Protein AF-A0A537XX40-F1 (afdb_monomer)

Secondary structure (DSSP, 8-state):
-----SSS--PPPP---SS-EEEE---EE--BTTB--EEPPTT-TT-EEEEPPPPPPPPPPPPPPPPP---S-S-----------S----HHHHHHHHHHHHHHHHHHHHHHHTS--

Solvent-accessible surface area (backbone atoms only — not comparable to full-atom values): 8342 Å² total; per-residue (Å²): 138,78,90,82,90,69,92,78,90,84,80,77,83,89,81,82,81,93,64,63,45,79,49,73,50,70,59,73,46,86,47,58,100,90,43,80,58,51,67,58,55,86,72,41,91,88,25,65,48,80,42,76,68,83,76,82,74,84,75,79,77,76,83,79,83,78,85,81,83,85,76,75,79,82,85,82,84,68,77,84,78,75,81,84,85,68,86,86,68,67,60,67,66,56,51,52,52,54,53,50,54,53,53,51,49,52,51,53,54,49,54,64,72,68,52,92,129

Radius of gyration: 59.21 Å; Cα contacts (8 Å, |Δi|>4): 55; chains: 1; bounding box: 93×24×159 Å

pLDDT: mean 80.91, std 13.65, range [52.69, 97.25]

Foldseek 3Di:
DFDDDDDDDDDDDDDDDPDWDKAFDKDWDCDDPVGHIDIDDTPDPPRIDGGDDDDDDDDPDDDDDDDDDPDDDDDPPPDDDDPPPDDPDPVVVVVVVVVVVVVVVVVVVVVVVPDDD

Mean predicted aligned error: 18.43 Å

Sequence (117 aa):
PVAVNGAGSYTSAPYTPTVAGTFRTIASYSGNASNVPVTTKCNDTGESVVVSAPSPSPSKAAPTPTPSTSVLGASINKKPTLPVTGPSLPIGPLGLLGIALVAAGAALLRKRRSGPA

Structure (mmCIF, N/CA/C/O backbone):
data_AF-A0A537XX40-F1
#
_entry.id   AF-A0A537XX40-F1
#
loop_
_atom_site.group_PDB
_atom_site.id
_atom_site.type_symbol
_atom_site.label_atom_id
_atom_site.label_alt_id
_atom_site.label_comp_id
_atom_site.label_asym_id
_atom_site.label_entity_id
_atom_site.label_seq_id
_atom_site.pdbx_PDB_ins_code
_atom_site.Cartn_x
_atom_site.Cartn_y
_atom_site.Cartn_z
_atom_site.occupancy
_atom_site.B_iso_or_equiv
_atom_site.auth_seq_id
_atom_site.auth_comp_id
_atom_site.auth_asym_id
_atom_site.auth_atom_id
_atom_site.pdbx_PDB_model_num
ATOM 1 N N . PRO A 1 1 ? -1.933 -2.334 -20.262 1.00 81.62 1 PRO A N 1
ATOM 2 C CA . PRO A 1 1 ? -0.659 -1.844 -20.844 1.00 81.62 1 PRO A CA 1
ATOM 3 C C . PRO A 1 1 ? -0.814 -0.357 -21.165 1.00 81.62 1 PRO A C 1
ATOM 5 O O . PRO A 1 1 ? -1.903 0.037 -21.572 1.00 81.62 1 PRO A O 1
ATOM 8 N N . VAL A 1 2 ? 0.220 0.452 -20.929 1.00 91.06 2 VAL A N 1
ATOM 9 C CA . VAL A 1 2 ? 0.208 1.898 -21.209 1.00 91.06 2 VAL A CA 1
ATOM 10 C C . VAL A 1 2 ? 1.036 2.142 -22.467 1.00 91.06 2 VAL A C 1
ATOM 12 O O . VAL A 1 2 ? 2.115 1.569 -22.602 1.00 91.06 2 VAL A O 1
ATOM 15 N N . ALA A 1 3 ? 0.521 2.942 -23.403 1.00 91.94 3 ALA A N 1
ATOM 16 C CA . ALA A 1 3 ? 1.249 3.275 -24.623 1.00 91.94 3 ALA A CA 1
ATOM 17 C C . ALA A 1 3 ? 2.445 4.184 -24.300 1.00 91.94 3 ALA A C 1
ATOM 19 O O . ALA A 1 3 ? 2.286 5.193 -23.617 1.00 91.94 3 ALA A O 1
ATOM 20 N N . VAL A 1 4 ? 3.623 3.823 -24.815 1.00 92.25 4 VAL A N 1
ATOM 21 C CA . VAL A 1 4 ? 4.880 4.562 -24.638 1.00 92.25 4 VAL A CA 1
ATOM 22 C C . VAL A 1 4 ? 5.198 5.293 -25.941 1.00 92.25 4 VAL A C 1
ATOM 24 O O . VAL A 1 4 ? 5.472 4.652 -26.952 1.00 92.25 4 VAL A O 1
ATOM 27 N N . ASN A 1 5 ? 5.136 6.625 -25.938 1.00 89.62 5 ASN A N 1
ATOM 28 C CA . ASN A 1 5 ? 5.323 7.478 -27.123 1.00 89.62 5 ASN A CA 1
ATOM 29 C C . ASN A 1 5 ? 6.557 8.394 -27.032 1.00 89.62 5 ASN A C 1
ATOM 31 O O . ASN A 1 5 ? 6.739 9.278 -27.866 1.00 89.62 5 ASN A O 1
ATOM 35 N N . GLY A 1 6 ? 7.419 8.168 -26.043 1.00 90.00 6 GLY A N 1
ATOM 36 C CA . GLY A 1 6 ? 8.651 8.922 -25.851 1.00 90.00 6 GLY A CA 1
ATOM 37 C C . GLY A 1 6 ? 9.262 8.702 -24.472 1.00 90.00 6 GLY A C 1
ATOM 38 O O . GLY A 1 6 ? 8.811 7.857 -23.695 1.00 90.00 6 GLY A O 1
ATOM 39 N N . ALA A 1 7 ? 10.299 9.473 -24.157 1.00 90.31 7 ALA A N 1
ATOM 40 C CA . ALA A 1 7 ? 10.830 9.525 -22.802 1.00 90.31 7 ALA A CA 1
ATOM 41 C C . ALA A 1 7 ? 9.817 10.216 -21.877 1.00 90.31 7 ALA A C 1
ATOM 43 O O . ALA A 1 7 ? 9.303 11.285 -22.205 1.00 90.31 7 ALA A O 1
ATOM 44 N N . GLY A 1 8 ? 9.534 9.614 -20.725 1.00 92.81 8 GLY A N 1
ATOM 45 C CA . GLY A 1 8 ? 8.595 10.179 -19.767 1.00 92.81 8 GLY A CA 1
ATOM 46 C C . GLY A 1 8 ? 8.194 9.199 -18.674 1.00 92.81 8 GLY A C 1
ATOM 47 O O . GLY A 1 8 ? 8.588 8.032 -18.682 1.00 92.81 8 GLY A O 1
ATOM 48 N N . SER A 1 9 ? 7.397 9.700 -17.735 1.00 93.69 9 SER A N 1
ATOM 49 C CA . SER A 1 9 ? 6.782 8.899 -16.679 1.00 93.69 9 SER A CA 1
ATOM 50 C C . SER A 1 9 ? 5.463 8.310 -17.167 1.00 93.69 9 SER A C 1
ATOM 52 O O . SER A 1 9 ? 4.632 9.023 -17.726 1.00 93.69 9 SER A O 1
ATOM 54 N N . TYR A 1 10 ? 5.250 7.024 -16.902 1.00 93.81 10 TYR A N 1
ATOM 55 C CA . TYR A 1 10 ? 4.036 6.304 -17.282 1.00 93.81 10 TYR A CA 1
ATOM 56 C C . TYR A 1 10 ? 3.369 5.725 -16.038 1.00 93.81 10 TYR A C 1
ATOM 58 O O . TYR A 1 10 ? 3.962 4.919 -15.323 1.00 93.81 10 TYR A O 1
ATOM 66 N N . THR A 1 11 ? 2.131 6.137 -15.773 1.00 94.00 11 THR A N 1
ATOM 67 C CA . THR A 1 11 ? 1.366 5.702 -14.597 1.00 94.00 11 THR A CA 1
ATOM 68 C C . THR A 1 11 ? 0.453 4.535 -14.960 1.00 94.00 11 THR A C 1
ATOM 70 O O . THR A 1 11 ? -0.253 4.580 -15.967 1.00 94.00 11 THR A O 1
ATOM 73 N N . SER A 1 12 ? 0.455 3.480 -14.143 1.00 92.69 12 SER A N 1
ATOM 74 C CA . SER A 1 12 ? -0.483 2.364 -14.293 1.00 92.69 12 SER A CA 1
ATOM 75 C C . SER A 1 12 ? -1.912 2.772 -13.922 1.00 92.69 12 SER A C 1
ATOM 77 O O . SER A 1 12 ? -2.146 3.802 -13.293 1.00 92.69 12 SER A O 1
ATOM 79 N N . ALA A 1 13 ? -2.884 1.918 -14.245 1.00 93.81 13 ALA A N 1
ATOM 80 C CA . ALA A 1 13 ? -4.209 2.028 -13.641 1.00 93.81 13 ALA A CA 1
ATOM 81 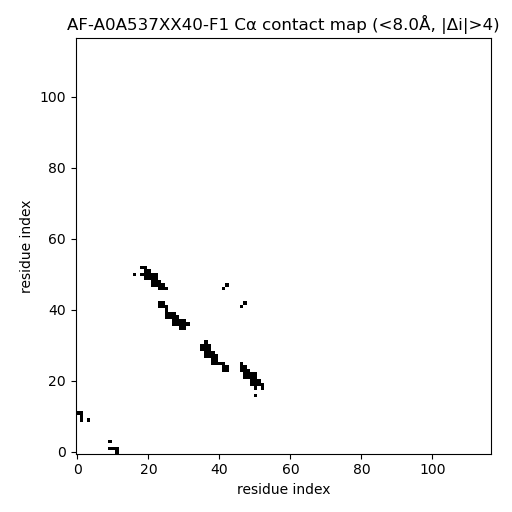C C . ALA A 1 13 ? -4.115 1.915 -12.100 1.00 93.81 13 ALA A C 1
ATOM 83 O O . ALA A 1 13 ? -3.209 1.236 -11.597 1.00 93.81 13 ALA A O 1
ATOM 84 N N . PRO A 1 14 ? -5.028 2.559 -11.349 1.00 94.31 14 PRO A N 1
ATOM 85 C CA . PRO A 1 14 ? -5.071 2.429 -9.899 1.00 94.31 14 PRO A CA 1
ATOM 86 C C . PRO A 1 14 ? -5.421 0.994 -9.489 1.00 94.31 14 PRO A C 1
ATOM 88 O O . PRO A 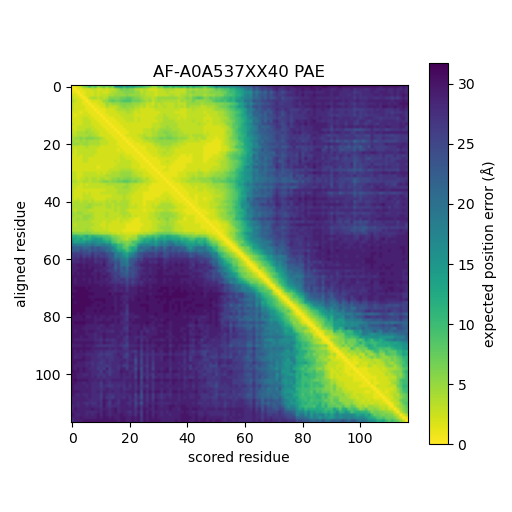1 14 ? -6.218 0.320 -10.143 1.00 94.31 14 PRO A O 1
ATOM 91 N N . TYR A 1 15 ? -4.848 0.546 -8.375 1.00 92.62 15 TYR A N 1
ATOM 92 C CA . TYR A 1 15 ? -5.154 -0.737 -7.750 1.00 92.62 15 TYR A CA 1
ATOM 93 C C . TYR A 1 15 ? -5.516 -0.509 -6.282 1.00 92.62 15 TYR A C 1
ATOM 95 O O . TYR A 1 15 ? -4.789 0.181 -5.567 1.00 92.62 15 TYR A O 1
ATOM 103 N N . THR A 1 16 ? -6.637 -1.081 -5.835 1.00 94.00 16 THR A N 1
ATOM 104 C CA . THR A 1 16 ? -7.121 -0.970 -4.451 1.00 94.00 16 THR A CA 1
ATOM 105 C C . THR A 1 16 ? -7.094 -2.346 -3.786 1.00 94.00 16 THR A C 1
ATOM 107 O O . THR A 1 16 ? -7.987 -3.160 -4.022 1.00 94.00 16 THR A O 1
ATOM 110 N N . PRO A 1 17 ? -6.076 -2.625 -2.959 1.00 93.06 17 PRO A N 1
ATOM 111 C CA . PRO A 1 17 ? -6.000 -3.839 -2.159 1.00 93.06 17 PRO A CA 1
ATOM 112 C C . PRO A 1 17 ? -7.215 -4.026 -1.248 1.00 93.06 17 PRO A C 1
ATOM 114 O O . PRO A 1 17 ? -7.619 -3.099 -0.550 1.00 93.06 17 PRO A O 1
ATOM 117 N N . THR A 1 18 ? -7.760 -5.241 -1.205 1.00 93.44 18 THR A N 1
ATOM 118 C CA . THR A 1 18 ? -8.851 -5.614 -0.284 1.00 93.44 18 THR A CA 1
ATOM 119 C C . THR A 1 18 ? -8.351 -6.246 1.014 1.00 93.44 18 THR A C 1
ATOM 121 O O . THR A 1 18 ? -9.118 -6.399 1.961 1.00 93.44 18 THR A O 1
ATOM 124 N N . VAL A 1 19 ? -7.070 -6.613 1.071 1.00 91.88 19 VAL A N 1
ATOM 125 C CA . VAL A 1 19 ? -6.436 -7.278 2.212 1.00 91.88 19 VAL A CA 1
ATOM 126 C C . VAL A 1 19 ? -5.126 -6.566 2.539 1.00 91.88 19 VAL A C 1
ATOM 128 O O . VAL A 1 19 ? -4.423 -6.098 1.641 1.00 91.88 19 VAL A O 1
ATOM 131 N N . ALA A 1 20 ? -4.804 -6.491 3.830 1.00 95.31 20 ALA A N 1
ATOM 132 C CA . ALA A 1 20 ? -3.519 -5.997 4.304 1.00 95.31 20 ALA A CA 1
ATOM 133 C C . ALA A 1 20 ? -2.374 -6.921 3.857 1.00 95.31 20 ALA A C 1
ATOM 135 O O . ALA A 1 20 ? -2.509 -8.144 3.848 1.00 95.31 20 ALA A O 1
ATOM 136 N N . GLY A 1 21 ? -1.234 -6.340 3.507 1.00 95.50 21 GLY A N 1
ATOM 137 C CA . GLY A 1 21 ? -0.076 -7.087 3.034 1.00 95.50 21 GLY A CA 1
ATOM 138 C C . GLY A 1 21 ? 0.958 -6.210 2.341 1.00 95.50 21 GLY A C 1
ATOM 139 O O . GLY A 1 21 ? 0.786 -4.998 2.206 1.00 95.50 21 GLY A O 1
ATOM 140 N N . THR A 1 22 ? 2.039 -6.841 1.890 1.00 95.75 22 THR A N 1
ATOM 141 C CA . THR A 1 22 ? 3.070 -6.188 1.079 1.00 95.75 22 THR A CA 1
ATOM 142 C C . THR A 1 22 ? 2.779 -6.431 -0.393 1.00 95.75 22 THR A C 1
ATOM 144 O O . THR A 1 22 ? 2.836 -7.565 -0.868 1.00 95.75 22 THR 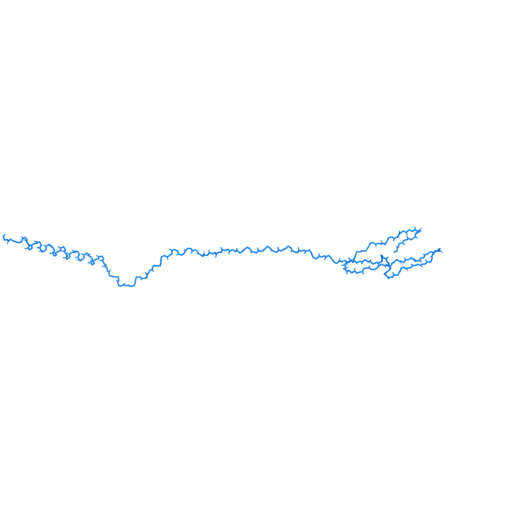A O 1
ATOM 147 N N . PHE A 1 23 ? 2.500 -5.357 -1.119 1.00 95.50 23 PHE A N 1
ATOM 148 C CA . PHE A 1 23 ? 2.261 -5.380 -2.553 1.00 95.50 23 PHE A CA 1
ATOM 149 C C . PHE A 1 23 ? 3.540 -4.995 -3.278 1.00 95.50 23 PHE A C 1
ATOM 151 O O . PHE A 1 23 ? 4.167 -3.987 -2.955 1.00 95.50 23 PHE A O 1
ATOM 158 N N . ARG A 1 24 ? 3.925 -5.822 -4.249 1.00 94.88 24 ARG A N 1
ATOM 159 C CA . ARG A 1 24 ? 5.103 -5.608 -5.085 1.00 94.88 24 ARG A CA 1
ATOM 160 C C . ARG A 1 24 ? 4.661 -5.288 -6.496 1.00 94.88 24 ARG A C 1
ATOM 162 O O . ARG A 1 24 ? 3.756 -5.937 -7.020 1.00 94.88 24 ARG A O 1
ATOM 169 N N . THR A 1 25 ? 5.305 -4.305 -7.095 1.00 95.06 25 THR A N 1
ATOM 170 C CA . THR A 1 25 ? 5.083 -3.929 -8.489 1.00 95.06 25 THR A CA 1
ATOM 171 C C . THR A 1 25 ? 6.304 -4.302 -9.311 1.00 95.06 25 THR A C 1
ATOM 173 O O . THR A 1 25 ? 7.386 -4.442 -8.767 1.00 95.06 25 THR A O 1
ATOM 176 N N . ILE A 1 26 ? 6.122 -4.504 -10.611 1.00 96.12 26 ILE A N 1
ATOM 177 C CA . ILE A 1 26 ? 7.219 -4.654 -11.567 1.00 96.12 26 ILE A CA 1
ATOM 178 C C . ILE A 1 26 ? 6.831 -3.826 -12.785 1.00 96.12 26 ILE A C 1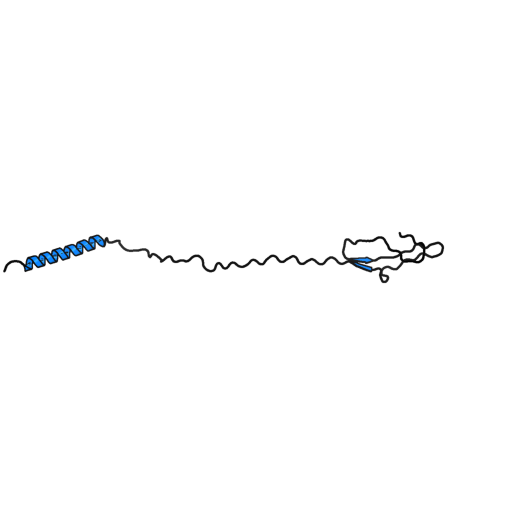
ATOM 180 O O . ILE A 1 26 ? 5.714 -3.958 -13.296 1.00 96.12 26 ILE A O 1
ATOM 184 N N . ALA A 1 27 ? 7.740 -2.981 -13.253 1.00 94.75 27 ALA A N 1
ATOM 185 C CA . ALA A 1 27 ? 7.601 -2.272 -14.511 1.00 94.75 27 ALA A CA 1
ATOM 186 C C . ALA A 1 27 ? 8.238 -3.091 -15.639 1.00 94.75 27 ALA A C 1
ATOM 188 O O . ALA A 1 27 ? 9.386 -3.523 -15.552 1.00 94.75 27 ALA A O 1
ATOM 189 N N . SER A 1 28 ? 7.496 -3.288 -16.729 1.00 95.38 28 SER A N 1
ATOM 190 C CA . SER A 1 28 ? 7.996 -3.954 -17.931 1.00 95.38 28 SER A CA 1
ATOM 191 C C . SER A 1 28 ? 7.738 -3.084 -19.153 1.00 95.38 28 SER A C 1
ATOM 193 O O . SER A 1 28 ? 6.613 -2.642 -19.395 1.00 95.38 28 SER A O 1
ATOM 195 N N . TYR A 1 29 ? 8.797 -2.839 -19.915 1.00 95.38 29 TYR A N 1
ATOM 196 C CA . TYR A 1 29 ? 8.771 -2.169 -21.201 1.00 95.38 29 TYR A CA 1
ATOM 197 C C . TYR A 1 29 ? 9.064 -3.194 -22.295 1.00 95.38 29 TYR A C 1
ATOM 199 O O . TYR A 1 29 ? 10.114 -3.835 -22.298 1.00 95.38 29 TYR A O 1
ATOM 207 N N . SER A 1 30 ? 8.140 -3.330 -23.245 1.00 94.88 30 SER A N 1
ATOM 208 C CA . SER A 1 30 ? 8.202 -4.334 -24.315 1.00 94.88 30 SER A CA 1
ATOM 209 C C . SER A 1 30 ? 9.225 -4.030 -25.411 1.00 94.88 30 SER A C 1
ATOM 211 O O . SER A 1 30 ? 9.404 -4.850 -26.307 1.00 94.88 30 SER A O 1
ATOM 213 N N . GLY A 1 31 ? 9.886 -2.871 -25.367 1.00 94.38 31 GLY A N 1
ATOM 214 C CA . GLY A 1 31 ? 10.754 -2.418 -26.447 1.00 94.38 31 GLY A CA 1
ATOM 215 C C . GLY A 1 31 ? 9.986 -1.749 -27.589 1.00 94.38 31 GLY A C 1
ATOM 216 O O . GLY A 1 31 ? 8.754 -1.760 -27.647 1.00 94.38 31 GLY A O 1
ATOM 217 N N . ASN A 1 32 ? 10.747 -1.153 -28.502 1.00 91.44 32 ASN A N 1
ATOM 218 C CA . ASN A 1 32 ? 10.288 -0.650 -29.795 1.00 91.44 32 ASN A CA 1
ATOM 219 C C . ASN A 1 32 ? 11.418 -0.802 -30.832 1.00 91.44 32 ASN A C 1
ATOM 221 O O . ASN A 1 32 ? 12.467 -1.360 -30.524 1.00 91.44 32 ASN A O 1
ATOM 225 N N . ALA A 1 33 ? 11.230 -0.301 -32.057 1.00 94.69 33 ALA A N 1
ATOM 226 C CA . ALA A 1 33 ? 12.221 -0.436 -33.132 1.00 94.69 33 ALA A CA 1
ATOM 227 C C . ALA A 1 33 ? 13.622 0.108 -32.777 1.00 94.69 33 ALA A C 1
ATOM 229 O O . ALA A 1 33 ? 14.614 -0.357 -33.329 1.00 94.69 33 ALA A O 1
ATOM 230 N N . SER A 1 34 ? 13.705 1.077 -31.861 1.00 93.62 34 SER A N 1
ATOM 231 C CA . SER A 1 34 ? 14.955 1.745 -31.485 1.00 93.62 34 SER A CA 1
ATOM 232 C C . SER A 1 34 ? 15.485 1.331 -30.108 1.00 93.62 34 SER A C 1
ATOM 234 O O . SER A 1 34 ? 16.611 1.683 -29.775 1.00 93.62 34 SER A O 1
ATOM 236 N N . ASN A 1 35 ? 14.696 0.630 -29.285 1.00 93.31 35 ASN A 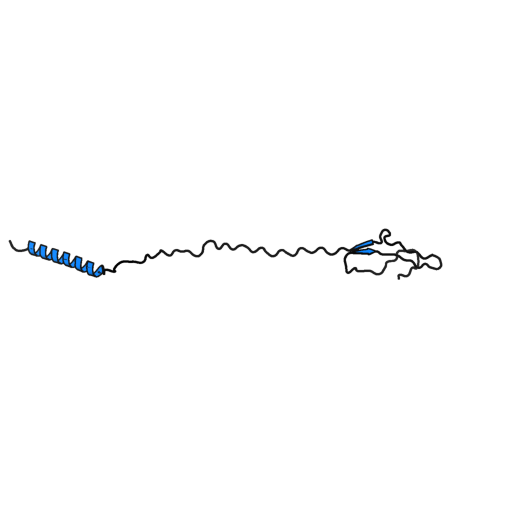N 1
ATOM 237 C CA . ASN A 1 35 ? 15.031 0.340 -27.889 1.00 93.31 35 ASN A CA 1
ATOM 238 C C . ASN A 1 35 ? 14.671 -1.100 -27.529 1.00 93.31 35 ASN A C 1
ATOM 240 O O . ASN A 1 35 ? 13.542 -1.541 -27.751 1.00 93.31 35 ASN A O 1
ATOM 244 N N . VAL A 1 36 ? 15.608 -1.803 -26.897 1.00 97.06 36 VAL A N 1
ATOM 245 C CA . VAL A 1 36 ? 15.391 -3.166 -26.398 1.00 97.06 36 VAL A CA 1
ATOM 246 C C . VAL A 1 36 ? 14.375 -3.195 -25.240 1.00 97.06 36 VAL A C 1
ATOM 248 O O . VAL A 1 36 ? 14.256 -2.207 -24.508 1.00 97.06 36 VAL A O 1
ATOM 251 N N . PRO A 1 37 ? 13.635 -4.304 -25.051 1.00 96.31 37 PRO A N 1
ATOM 252 C CA . PRO A 1 37 ? 12.780 -4.486 -23.882 1.00 96.31 37 PRO A CA 1
ATOM 253 C C . PRO A 1 37 ? 13.589 -4.499 -22.580 1.00 96.31 37 PRO A C 1
ATOM 255 O O . PRO A 1 37 ? 14.720 -4.981 -22.538 1.00 96.31 37 PRO A O 1
ATOM 258 N N . VAL A 1 38 ? 12.977 -4.022 -21.498 1.00 96.56 38 VAL A N 1
ATOM 259 C CA . VAL A 1 38 ? 13.549 -4.056 -20.145 1.00 96.56 38 VAL A CA 1
ATOM 260 C C . VAL A 1 38 ? 12.454 -4.340 -19.126 1.00 96.56 38 VAL A C 1
ATOM 262 O O . VAL A 1 38 ? 11.294 -3.991 -19.325 1.00 96.56 38 VAL A O 1
ATOM 265 N N . THR A 1 39 ? 12.796 -5.013 -18.035 1.00 97.25 39 THR A N 1
ATOM 266 C CA . THR A 1 39 ? 11.886 -5.264 -16.912 1.00 97.25 39 THR A CA 1
ATOM 267 C C . THR A 1 39 ? 12.655 -5.062 -15.614 1.00 97.25 39 THR A C 1
ATOM 269 O O . THR A 1 39 ? 13.811 -5.481 -15.523 1.00 97.25 39 THR A O 1
ATOM 272 N N . THR A 1 40 ? 12.044 -4.388 -14.643 1.00 96.69 40 THR A N 1
ATOM 273 C CA . THR A 1 40 ? 12.625 -4.204 -13.307 1.00 96.69 40 THR A CA 1
ATOM 274 C C . THR A 1 40 ? 12.646 -5.520 -12.534 1.00 96.69 40 THR A C 1
ATOM 276 O O . THR A 1 40 ? 11.960 -6.490 -12.878 1.00 96.69 40 THR A O 1
ATOM 279 N N . LYS A 1 41 ? 13.494 -5.607 -11.509 1.00 96.44 41 LYS A N 1
ATOM 280 C CA . LYS A 1 41 ? 13.562 -6.799 -10.663 1.00 96.44 41 LYS A CA 1
ATOM 281 C C . LYS A 1 41 ? 12.526 -6.695 -9.558 1.00 96.44 41 LYS A C 1
ATOM 283 O O . LYS A 1 41 ? 12.290 -5.641 -8.988 1.00 96.44 41 LYS A O 1
ATOM 288 N N . CYS A 1 42 ? 11.994 -7.846 -9.162 1.00 94.00 42 CYS A N 1
ATOM 289 C CA . CYS A 1 42 ? 11.171 -7.928 -7.964 1.00 94.00 42 CYS A CA 1
ATOM 290 C C . CYS A 1 42 ? 11.948 -7.391 -6.747 1.00 94.00 42 CYS A C 1
ATOM 292 O O . CYS A 1 42 ? 13.017 -7.915 -6.426 1.00 94.00 42 CYS A O 1
ATOM 294 N N . ASN A 1 43 ? 11.358 -6.423 -6.038 1.00 93.50 43 ASN A N 1
ATOM 295 C CA . ASN A 1 43 ? 11.955 -5.673 -4.921 1.00 93.50 43 ASN A CA 1
ATOM 296 C C . ASN A 1 43 ? 12.987 -4.608 -5.307 1.00 93.50 43 ASN A C 1
ATOM 298 O O . ASN A 1 43 ? 13.779 -4.219 -4.446 1.00 93.50 43 ASN A O 1
ATOM 302 N N . ASP A 1 44 ? 12.982 -4.107 -6.543 1.00 96.38 44 ASP A N 1
ATOM 303 C CA . ASP A 1 44 ? 13.710 -2.872 -6.818 1.00 96.38 44 ASP A CA 1
ATOM 304 C C . ASP A 1 44 ? 13.197 -1.735 -5.911 1.00 96.38 44 ASP A C 1
ATOM 306 O O . ASP A 1 44 ? 12.050 -1.716 -5.441 1.00 96.38 44 ASP A O 1
ATOM 310 N N . THR A 1 45 ? 14.084 -0.791 -5.599 1.00 95.19 45 THR A N 1
ATOM 311 C CA . THR A 1 45 ? 13.773 0.332 -4.708 1.00 95.19 45 THR A CA 1
ATOM 312 C C . THR A 1 45 ? 12.555 1.100 -5.220 1.00 95.19 45 THR A C 1
ATOM 314 O O . THR A 1 45 ? 12.542 1.571 -6.353 1.00 95.19 45 THR A O 1
ATOM 317 N N . GLY A 1 46 ? 11.543 1.266 -4.365 1.00 91.38 46 GLY A N 1
ATOM 318 C CA . GLY A 1 46 ? 10.292 1.946 -4.721 1.00 91.38 46 GLY A CA 1
ATOM 319 C C . GLY A 1 46 ? 9.214 1.035 -5.317 1.00 91.38 46 GLY A C 1
ATOM 320 O O . GLY A 1 46 ? 8.102 1.499 -5.539 1.00 91.38 46 GLY A O 1
ATOM 321 N N . GLU A 1 47 ? 9.487 -0.260 -5.503 1.00 96.19 47 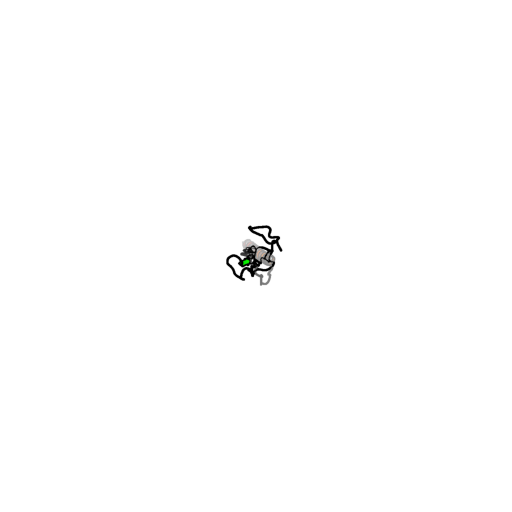GLU A N 1
ATOM 322 C CA . GLU A 1 47 ? 8.526 -1.232 -6.040 1.00 96.19 47 GLU A CA 1
ATOM 323 C C . GLU A 1 47 ? 7.847 -2.094 -4.961 1.00 96.19 47 GLU A C 1
ATOM 325 O O . GLU A 1 47 ? 7.425 -3.228 -5.202 1.00 96.19 47 GLU A O 1
ATOM 330 N N . SER A 1 48 ? 7.764 -1.595 -3.727 1.00 95.38 48 SER A N 1
ATOM 331 C CA . SER A 1 48 ? 7.097 -2.279 -2.617 1.00 95.38 48 SER A CA 1
ATOM 332 C C . SER A 1 48 ? 6.297 -1.301 -1.771 1.00 95.38 48 SER A C 1
ATOM 334 O O . SER A 1 48 ? 6.816 -0.277 -1.332 1.00 95.38 48 SER A O 1
ATOM 336 N N . VAL A 1 49 ? 5.038 -1.648 -1.513 1.00 94.69 49 VAL A N 1
ATOM 337 C CA . VAL A 1 49 ? 4.111 -0.860 -0.699 1.00 94.69 49 VAL A CA 1
ATOM 338 C C . VAL A 1 49 ? 3.503 -1.759 0.369 1.00 94.69 49 VAL A C 1
ATOM 340 O O . VAL A 1 49 ? 2.973 -2.828 0.067 1.00 94.69 49 VAL A O 1
ATOM 343 N N . VAL A 1 50 ? 3.572 -1.325 1.627 1.00 95.50 50 VAL A N 1
ATOM 344 C CA . VAL A 1 50 ? 2.921 -2.010 2.749 1.00 95.50 50 VAL A CA 1
ATOM 345 C C . VAL A 1 50 ? 1.538 -1.411 2.956 1.00 95.50 50 VAL A C 1
ATOM 347 O O . VAL A 1 50 ? 1.393 -0.202 3.125 1.00 95.50 50 VAL A O 1
ATOM 350 N N . VAL A 1 51 ? 0.523 -2.268 2.959 1.00 95.81 51 VAL A N 1
ATOM 351 C CA . VAL A 1 51 ? -0.869 -1.908 3.220 1.00 95.81 51 VAL A CA 1
ATOM 352 C C . VAL A 1 51 ? -1.261 -2.509 4.557 1.00 95.81 51 VAL A C 1
ATOM 354 O O . VAL A 1 51 ? -1.282 -3.729 4.712 1.00 95.81 51 VAL A O 1
ATOM 357 N N . SER A 1 52 ? -1.568 -1.650 5.523 1.00 93.44 52 SER A N 1
ATOM 358 C CA . SER A 1 52 ? -1.949 -2.063 6.874 1.00 93.44 52 SER A CA 1
ATOM 359 C C . SER A 1 52 ? -3.463 -2.130 7.030 1.00 93.44 52 SER A C 1
ATOM 361 O O . SER A 1 52 ? -4.199 -1.343 6.435 1.00 93.44 52 SER A O 1
ATOM 363 N N . ALA A 1 53 ? -3.928 -3.052 7.873 1.00 86.56 53 ALA A N 1
ATOM 364 C CA . ALA A 1 53 ? -5.321 -3.072 8.294 1.00 86.56 53 ALA A CA 1
ATOM 365 C C . ALA A 1 53 ? -5.636 -1.821 9.136 1.00 86.56 53 ALA A C 1
ATOM 367 O O . ALA A 1 53 ? -4.764 -1.351 9.878 1.00 86.56 53 ALA A O 1
ATOM 368 N N . PRO A 1 54 ? -6.866 -1.284 9.055 1.00 78.88 54 PRO A N 1
ATOM 369 C CA . PRO A 1 54 ? -7.280 -0.214 9.946 1.00 78.88 54 PRO A CA 1
ATOM 370 C C . PRO A 1 54 ? -7.200 -0.691 11.401 1.00 78.88 54 PRO A C 1
ATOM 372 O O . PRO A 1 54 ? -7.616 -1.804 11.728 1.00 78.88 54 PRO A O 1
ATOM 375 N N . SER A 1 55 ? -6.670 0.162 12.280 1.00 77.88 55 SER A N 1
ATOM 376 C CA . SER A 1 55 ? -6.716 -0.088 13.722 1.00 77.88 55 SER A CA 1
ATOM 377 C C . SER A 1 55 ? -8.179 -0.164 14.170 1.00 77.88 55 SER A C 1
ATOM 379 O O . SER A 1 55 ? -8.976 0.673 13.730 1.00 77.88 55 SER A O 1
ATOM 381 N N . PRO A 1 56 ? -8.560 -1.103 15.057 1.00 74.50 56 PRO A N 1
ATOM 382 C CA . PRO A 1 56 ? -9.885 -1.069 15.656 1.00 74.50 56 PRO A CA 1
ATOM 383 C C . PRO A 1 56 ? -10.073 0.277 16.365 1.00 74.50 56 PRO A C 1
ATOM 385 O O . PRO A 1 56 ? -9.226 0.705 17.152 1.00 74.50 56 PRO A O 1
ATOM 388 N N . SER A 1 57 ? -11.170 0.964 16.051 1.00 76.25 57 SER A N 1
ATOM 389 C CA . SER A 1 57 ? -11.581 2.155 16.794 1.00 76.25 57 SER A CA 1
ATOM 390 C C . SER A 1 57 ? -11.987 1.733 18.212 1.00 76.25 57 SER A C 1
ATOM 392 O O . SER A 1 57 ? -12.637 0.690 18.354 1.00 76.25 57 SER A O 1
ATOM 394 N N . PRO A 1 58 ? -11.630 2.484 19.272 1.00 71.44 58 PRO A N 1
ATOM 395 C CA . PRO A 1 58 ? -12.070 2.156 20.619 1.00 71.44 58 PRO A CA 1
AT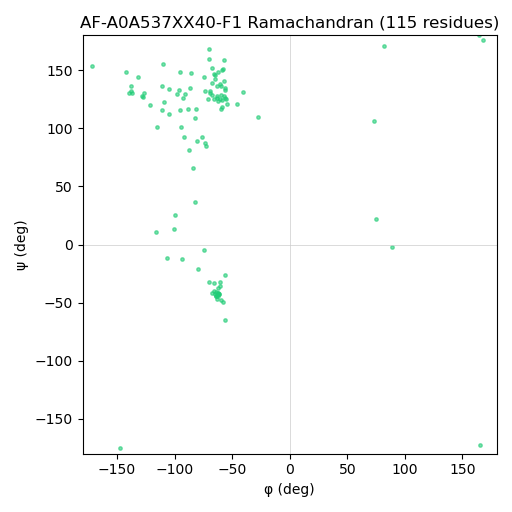OM 396 C C . PRO A 1 58 ? -13.602 2.173 20.680 1.00 71.44 58 PRO A C 1
ATOM 398 O O . PRO A 1 58 ? -14.243 3.206 20.486 1.00 71.44 58 PRO A O 1
ATOM 401 N N . SER A 1 59 ? -14.198 1.013 20.960 1.00 67.81 59 SER A N 1
ATOM 402 C CA . SER A 1 59 ? -15.620 0.928 21.283 1.00 67.81 59 SER A CA 1
ATOM 403 C C . SER A 1 59 ? -15.864 1.732 22.557 1.00 67.81 59 SER A C 1
ATOM 405 O O . SER A 1 59 ? -15.234 1.474 23.583 1.00 67.81 59 SER A O 1
ATOM 407 N N . LYS A 1 60 ? -16.766 2.716 22.492 1.00 69.31 60 LYS A N 1
ATOM 408 C CA . LYS A 1 60 ? -17.204 3.518 23.641 1.00 69.31 60 LYS A CA 1
ATOM 409 C C . LYS A 1 60 ? -17.503 2.586 24.822 1.00 69.31 60 LYS A C 1
ATOM 411 O O . LYS A 1 60 ? -18.343 1.696 24.698 1.00 69.31 60 LYS A O 1
ATOM 416 N N . ALA A 1 61 ? -16.808 2.781 25.944 1.00 66.44 61 ALA A N 1
ATOM 417 C CA . ALA A 1 61 ? -17.059 2.022 27.163 1.00 66.44 61 ALA A CA 1
ATOM 418 C C . ALA A 1 61 ? -18.535 2.172 27.565 1.00 66.44 61 ALA A C 1
ATOM 420 O O . ALA A 1 61 ? -19.081 3.281 27.554 1.00 66.44 61 ALA A O 1
ATOM 421 N N . ALA A 1 62 ? -19.187 1.052 27.883 1.00 67.44 62 ALA A N 1
ATOM 422 C CA . ALA A 1 62 ? -20.530 1.069 28.447 1.00 67.44 62 ALA A CA 1
ATOM 423 C C . ALA A 1 62 ? -20.522 1.901 29.746 1.00 67.44 62 ALA A C 1
ATOM 425 O O . ALA A 1 62 ? -19.546 1.825 30.497 1.00 67.44 62 ALA A O 1
ATOM 426 N N . PRO A 1 63 ? -21.560 2.715 30.021 1.00 68.56 63 PRO A N 1
ATOM 427 C CA . PRO A 1 63 ? -21.606 3.496 31.249 1.00 68.56 63 PRO A CA 1
ATOM 428 C C . PRO A 1 63 ? -21.561 2.561 32.463 1.00 68.56 63 PRO A C 1
ATOM 430 O O . PRO A 1 63 ? -22.339 1.613 32.559 1.00 68.56 63 PRO A O 1
ATOM 433 N N . THR A 1 64 ? -20.640 2.835 33.385 1.00 71.62 64 THR A N 1
ATOM 434 C CA . THR A 1 64 ? -20.539 2.145 34.673 1.00 71.62 64 THR A CA 1
ATOM 435 C C . THR A 1 64 ? -21.855 2.316 35.442 1.00 71.62 64 THR A C 1
ATOM 437 O O . THR A 1 64 ? -22.266 3.461 35.652 1.00 71.62 64 THR A O 1
ATOM 440 N N . PRO A 1 65 ? -22.536 1.236 35.876 1.00 68.31 65 PRO A N 1
ATOM 441 C CA . PRO A 1 65 ? -23.748 1.373 36.672 1.00 68.31 65 PRO A CA 1
ATOM 442 C C . PRO A 1 65 ? -23.415 2.064 37.998 1.00 68.31 65 PRO A C 1
ATOM 444 O O . PRO A 1 65 ? -22.495 1.667 38.714 1.00 68.31 65 PRO A O 1
ATOM 447 N N . THR A 1 66 ? -24.152 3.125 38.319 1.00 71.88 66 THR A N 1
ATOM 448 C CA . THR A 1 66 ? -24.018 3.839 39.590 1.00 71.88 66 THR A CA 1
ATOM 449 C C . THR A 1 66 ? -24.581 2.960 40.715 1.00 71.88 66 THR A C 1
ATOM 451 O O . THR A 1 66 ? -25.733 2.528 40.611 1.00 71.88 66 THR A O 1
ATOM 454 N N . PRO A 1 67 ? -23.826 2.663 41.791 1.00 67.12 67 PRO A N 1
ATOM 455 C CA . PRO A 1 67 ? -24.362 1.891 42.906 1.00 67.12 67 PRO A CA 1
ATOM 456 C C . PRO A 1 67 ? -25.464 2.695 43.615 1.00 67.12 67 PRO A C 1
ATOM 458 O O . PRO A 1 67 ? -25.243 3.826 44.040 1.00 67.12 67 PRO A O 1
ATOM 461 N N . SER A 1 68 ? -26.661 2.116 43.745 1.00 65.94 68 SER A N 1
ATOM 462 C CA . SER A 1 68 ? -27.737 2.699 44.554 1.00 65.94 68 SER A CA 1
ATOM 463 C C . SER A 1 68 ? -27.521 2.345 46.022 1.00 65.94 68 SER A C 1
ATOM 465 O O . SER A 1 68 ? -27.573 1.175 46.397 1.00 65.94 68 SER A O 1
ATOM 467 N N . THR A 1 69 ? -27.299 3.345 46.872 1.00 56.31 69 THR A N 1
ATOM 468 C CA . THR A 1 69 ? -27.245 3.162 48.326 1.00 56.31 69 THR A CA 1
ATOM 469 C C . THR A 1 69 ? -28.661 3.111 48.902 1.00 56.31 69 THR A C 1
ATOM 471 O O . THR A 1 69 ? -29.199 4.137 49.313 1.00 56.31 69 THR A O 1
ATOM 474 N N . SER A 1 70 ? -29.276 1.927 48.975 1.00 58.59 70 SER A N 1
ATOM 475 C CA . SER A 1 70 ? -30.372 1.715 49.933 1.00 58.59 70 SER A CA 1
ATOM 476 C C . SER A 1 70 ? -29.761 1.267 51.259 1.00 58.59 70 SER A C 1
ATOM 478 O O . SER A 1 70 ? -29.628 0.083 51.557 1.00 58.59 70 SER A O 1
ATOM 480 N N . VAL A 1 71 ? -29.285 2.251 52.017 1.00 61.56 71 VAL A N 1
ATOM 481 C CA . VAL A 1 71 ? -28.856 2.086 53.404 1.00 61.56 71 VAL A CA 1
ATOM 482 C C . VAL A 1 71 ? -30.108 2.300 54.256 1.00 61.56 71 VAL A C 1
ATOM 484 O O . VAL A 1 71 ? -30.670 3.387 54.242 1.00 61.56 71 VAL A O 1
ATOM 487 N N . LEU A 1 72 ? -30.529 1.251 54.969 1.00 57.81 72 LEU A N 1
ATOM 488 C CA . LEU A 1 72 ? -31.665 1.191 55.903 1.00 57.81 72 LEU A CA 1
ATOM 489 C C . LEU A 1 72 ? -33.066 1.194 55.256 1.00 57.81 72 LEU A C 1
ATOM 491 O O . LEU A 1 72 ? -33.600 2.213 54.825 1.00 57.81 72 LEU A O 1
ATOM 495 N N . GLY A 1 73 ? -33.703 0.018 55.279 1.00 53.31 73 GLY A N 1
ATOM 496 C CA . GLY A 1 73 ? -35.139 -0.131 55.058 1.00 53.31 73 GLY A CA 1
ATOM 497 C C . GLY A 1 73 ? -35.970 0.692 56.050 1.00 53.31 73 GLY A C 1
ATOM 498 O O . GLY A 1 73 ? -35.494 1.084 57.116 1.00 53.31 73 GLY A O 1
ATOM 499 N N . ALA A 1 74 ? -37.214 0.964 55.657 1.00 62.31 74 ALA A N 1
ATOM 500 C CA . ALA A 1 74 ? -38.165 1.825 56.351 1.00 62.31 74 ALA A CA 1
ATOM 501 C C . ALA A 1 74 ? -38.157 1.666 57.885 1.00 62.31 74 ALA A C 1
ATOM 503 O O . ALA A 1 74 ? -38.244 0.563 58.421 1.00 62.31 74 ALA A O 1
ATOM 504 N N . SER A 1 75 ? -38.091 2.815 58.561 1.00 53.84 75 SER A N 1
ATOM 505 C CA . SER A 1 75 ? -38.229 3.032 60.003 1.00 53.84 75 SER A CA 1
ATOM 506 C C . SER A 1 75 ? -39.094 1.987 60.727 1.00 53.84 75 SER A C 1
ATOM 508 O O . SER A 1 75 ? -40.320 1.974 60.606 1.00 53.84 75 SER A O 1
ATOM 510 N N . ILE A 1 76 ? -38.468 1.142 61.549 1.00 58.84 76 ILE A N 1
ATOM 511 C CA . ILE A 1 76 ? -39.162 0.268 62.504 1.00 58.84 76 ILE A CA 1
ATOM 512 C C . ILE A 1 76 ? -39.472 1.038 63.792 1.00 58.84 76 ILE A C 1
ATOM 514 O O . ILE A 1 76 ? -38.985 0.712 64.867 1.00 58.84 76 ILE A O 1
ATOM 518 N N . ASN A 1 77 ? -40.340 2.049 63.711 1.00 57.97 77 ASN A N 1
ATOM 519 C CA . ASN A 1 77 ? -40.898 2.712 64.896 1.00 57.97 77 ASN A CA 1
ATOM 520 C C . ASN A 1 77 ? -42.096 1.936 65.487 1.00 57.97 77 ASN A C 1
ATOM 522 O O . ASN A 1 77 ? -43.080 2.524 65.937 1.00 57.97 77 ASN A O 1
ATOM 526 N N . LYS A 1 78 ? -42.060 0.596 65.454 1.00 57.69 78 LYS A N 1
ATOM 527 C CA . LYS A 1 78 ? -43.113 -0.240 66.043 1.00 57.69 78 LYS A CA 1
ATOM 528 C C . LYS A 1 78 ? -42.686 -0.617 67.457 1.00 57.69 78 LYS A C 1
ATOM 530 O O . LYS A 1 78 ? -41.862 -1.505 67.643 1.00 57.69 78 LYS A O 1
ATOM 535 N N . LYS A 1 79 ? -43.239 0.070 68.462 1.00 59.50 79 LYS A N 1
ATOM 536 C CA . LYS A 1 79 ? -43.071 -0.313 69.871 1.00 59.50 79 LYS A CA 1
ATOM 537 C C . LYS A 1 79 ? -43.520 -1.777 70.017 1.00 59.50 79 LYS A C 1
ATOM 539 O O . LYS A 1 79 ? -44.676 -2.058 69.686 1.00 59.50 79 LYS A O 1
ATOM 544 N N . PRO A 1 80 ? -42.663 -2.710 70.471 1.00 61.59 80 PRO A N 1
ATOM 545 C CA . PRO A 1 80 ? -43.081 -4.088 70.685 1.00 61.59 80 PRO A CA 1
ATOM 546 C C . PRO A 1 80 ? -44.227 -4.095 71.696 1.00 61.59 80 PRO A C 1
ATOM 548 O O . PRO A 1 80 ? -44.082 -3.613 72.822 1.00 61.59 80 PRO A O 1
ATOM 551 N N . THR A 1 81 ? -45.398 -4.566 71.279 1.00 66.00 81 THR A N 1
ATOM 552 C CA . THR A 1 81 ? -46.513 -4.793 72.197 1.00 66.00 81 THR A CA 1
ATOM 553 C C . THR A 1 81 ? -46.261 -6.151 72.834 1.00 66.00 81 THR A C 1
ATOM 555 O O . THR A 1 81 ? -46.299 -7.171 72.151 1.00 66.00 81 THR A O 1
ATOM 558 N N . LEU A 1 82 ? -45.907 -6.160 74.119 1.00 66.69 82 LEU A N 1
ATOM 559 C CA . LEU A 1 82 ? -45.735 -7.402 74.869 1.00 66.69 82 LEU A CA 1
ATOM 560 C C . LEU A 1 82 ? -47.090 -8.128 74.939 1.00 66.69 82 LEU A C 1
AT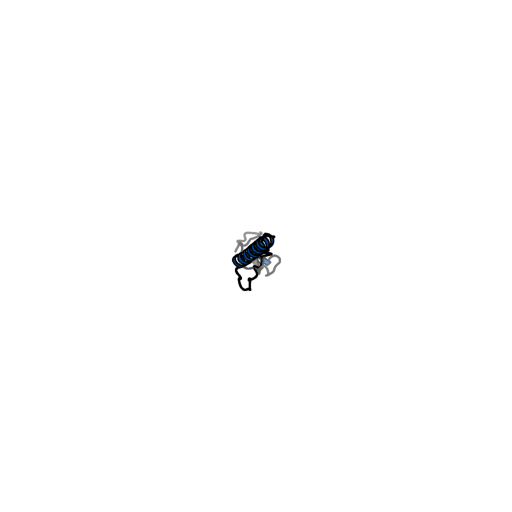OM 562 O O . LEU A 1 82 ? -48.104 -7.468 75.190 1.00 66.69 82 LEU A O 1
ATOM 566 N N . PRO A 1 83 ? -47.139 -9.456 74.735 1.00 65.50 83 PRO A N 1
ATOM 567 C CA . PRO A 1 83 ? -48.351 -10.218 74.991 1.00 65.50 83 PRO A CA 1
ATOM 568 C C . PRO A 1 83 ? -48.675 -10.134 76.487 1.00 65.50 83 PRO A C 1
ATOM 570 O O . PRO A 1 83 ? -47.830 -10.422 77.334 1.00 65.50 83 PRO A O 1
ATOM 573 N N . VAL A 1 84 ? -49.896 -9.722 76.824 1.00 69.50 84 VAL A N 1
ATOM 574 C CA . VAL A 1 84 ? -50.370 -9.746 78.212 1.00 69.50 84 VAL A CA 1
ATOM 575 C C . VAL A 1 84 ? -50.700 -11.198 78.557 1.00 69.50 84 VAL A C 1
ATOM 577 O O . VAL A 1 84 ? -51.793 -11.679 78.278 1.00 69.50 84 VAL A O 1
ATOM 580 N N . THR A 1 85 ? -49.739 -11.925 79.123 1.00 62.75 85 THR A N 1
ATOM 581 C CA . THR A 1 85 ? -49.957 -13.272 79.665 1.00 62.75 85 THR A CA 1
ATOM 582 C C . THR A 1 85 ? -50.305 -13.170 81.145 1.00 62.75 85 THR A C 1
ATOM 584 O O . THR A 1 85 ? -49.424 -13.117 82.000 1.00 62.75 85 THR A O 1
ATOM 587 N N . GLY A 1 86 ? -51.599 -13.113 81.449 1.00 67.75 86 GLY A N 1
ATOM 588 C CA . GLY A 1 86 ? -52.121 -13.159 82.813 1.00 67.75 86 GLY A CA 1
ATOM 589 C C . GLY A 1 86 ? -53.648 -13.269 82.821 1.00 67.75 86 GLY A C 1
ATOM 590 O O . GLY A 1 86 ? -54.285 -12.855 81.851 1.00 67.75 86 GLY A O 1
ATOM 591 N N . PRO A 1 87 ? -54.258 -13.838 83.877 1.00 66.62 87 PRO A N 1
ATOM 592 C CA . PRO A 1 87 ? -55.710 -13.910 83.987 1.00 66.62 87 PRO A CA 1
ATOM 593 C C . PRO A 1 87 ? -56.310 -12.497 84.002 1.00 66.62 87 PRO A C 1
ATOM 595 O O . PRO A 1 87 ? -55.940 -11.659 84.826 1.00 66.62 87 PRO A O 1
ATOM 598 N N . SER A 1 88 ? -57.246 -12.229 83.089 1.00 69.56 88 SER A N 1
ATOM 599 C CA . SER A 1 88 ? -57.976 -10.963 83.017 1.00 69.56 88 SER A CA 1
ATOM 600 C C . SER A 1 88 ? -58.987 -10.879 84.162 1.00 69.56 88 SER A C 1
ATOM 602 O O . SER A 1 88 ? -60.154 -11.243 84.009 1.00 69.56 88 SER A O 1
ATOM 604 N N . LEU A 1 89 ? -58.543 -10.429 85.334 1.00 68.12 89 LEU A N 1
ATOM 605 C CA . LEU A 1 89 ? -59.455 -10.117 86.429 1.00 68.12 89 LEU A CA 1
ATOM 606 C C . LEU A 1 89 ? -60.193 -8.812 86.096 1.00 68.12 89 LEU A C 1
ATOM 608 O O . LEU A 1 89 ? -59.547 -7.833 85.714 1.00 68.12 89 LEU A O 1
ATOM 612 N N . PRO A 1 90 ? -61.527 -8.748 86.229 1.00 69.56 90 PRO A N 1
ATOM 613 C CA . PRO A 1 90 ? -62.268 -7.524 85.973 1.00 69.56 90 PRO A CA 1
ATOM 614 C C . PRO A 1 90 ? -62.020 -6.535 87.128 1.00 69.56 90 PRO A C 1
ATOM 616 O O . PRO A 1 90 ? -62.752 -6.497 88.115 1.00 69.56 90 PRO A O 1
ATOM 619 N N . ILE A 1 91 ? -60.954 -5.734 87.017 1.00 69.62 91 ILE A N 1
ATOM 620 C CA . ILE A 1 91 ? -60.510 -4.784 88.057 1.00 69.62 91 ILE A CA 1
ATOM 621 C C . ILE A 1 91 ? -61.599 -3.738 88.357 1.00 69.62 91 ILE A C 1
ATOM 623 O O . ILE A 1 91 ? -61.760 -3.324 89.502 1.00 69.62 91 ILE A O 1
ATOM 627 N N . GLY A 1 92 ? -62.395 -3.357 87.352 1.00 71.00 92 GLY A N 1
ATOM 628 C CA . GLY A 1 92 ? -63.496 -2.398 87.495 1.00 71.00 92 GLY A CA 1
ATOM 629 C C . GLY A 1 92 ? -64.534 -2.792 88.559 1.00 71.00 92 GLY A C 1
ATOM 630 O O . GLY A 1 92 ? -64.660 -2.094 89.567 1.00 71.00 92 GLY A O 1
ATOM 631 N N . PRO A 1 93 ? -65.274 -3.904 88.386 1.00 72.00 93 PRO A N 1
ATOM 632 C CA . PRO A 1 93 ? -66.290 -4.317 89.354 1.00 72.00 93 PRO A CA 1
ATOM 633 C C . PRO A 1 93 ? -65.706 -4.708 90.720 1.00 72.00 93 PRO A C 1
ATOM 635 O O . PRO A 1 93 ? -66.333 -4.431 91.741 1.00 72.00 93 PRO A O 1
ATOM 638 N N . LEU A 1 94 ? -64.496 -5.284 90.768 1.00 72.69 94 LEU A N 1
ATOM 639 C CA . LEU A 1 94 ? -63.825 -5.602 92.036 1.00 72.69 94 LEU A CA 1
ATOM 640 C C . LEU A 1 94 ? -63.465 -4.336 92.831 1.00 72.69 94 LEU A C 1
ATOM 642 O O . LEU A 1 94 ? -63.652 -4.299 94.048 1.00 72.69 94 LEU A O 1
ATOM 646 N N . GLY A 1 95 ? -63.011 -3.279 92.151 1.00 74.12 95 GLY A N 1
ATOM 647 C CA . GLY A 1 95 ? -62.741 -1.982 92.771 1.00 74.12 95 GLY A CA 1
ATOM 648 C C . GLY A 1 95 ? -63.998 -1.332 93.357 1.00 74.12 95 GLY A C 1
ATOM 649 O O . GLY A 1 95 ? -63.972 -0.857 94.492 1.00 74.12 95 GLY A O 1
ATOM 650 N N . LEU A 1 96 ? -65.121 -1.373 92.629 1.00 76.88 96 LEU A N 1
ATOM 651 C CA . LEU A 1 96 ? -66.410 -0.860 93.113 1.00 76.88 96 LEU A CA 1
ATOM 652 C C . LEU A 1 96 ? -66.902 -1.602 94.362 1.00 76.88 96 LEU A C 1
ATOM 654 O O . LEU A 1 96 ? -67.346 -0.962 95.316 1.00 76.88 96 LEU A O 1
ATOM 658 N N . LEU A 1 97 ? -66.781 -2.932 94.385 1.00 81.00 97 LEU A N 1
ATOM 659 C CA . LEU A 1 97 ? -67.157 -3.743 95.544 1.00 81.00 97 LEU A CA 1
ATOM 660 C C . LEU A 1 97 ? -66.308 -3.397 96.779 1.00 81.00 97 LEU A C 1
ATOM 662 O O . LEU A 1 97 ? -66.846 -3.260 97.878 1.00 81.00 97 LEU A O 1
ATOM 666 N N . GLY A 1 98 ? -64.999 -3.194 96.593 1.00 79.88 98 GLY A N 1
ATOM 667 C CA . GLY A 1 98 ? -64.096 -2.759 97.661 1.00 79.88 98 GLY A CA 1
ATOM 668 C C . GLY A 1 98 ? -64.492 -1.404 98.256 1.00 79.88 98 GLY A C 1
ATOM 669 O O . GLY A 1 98 ? -64.612 -1.272 99.474 1.00 79.88 98 GLY A O 1
ATOM 670 N N . ILE A 1 99 ? -64.773 -0.409 97.406 1.00 83.19 99 ILE A N 1
ATOM 671 C CA . ILE A 1 99 ? -65.216 0.926 97.845 1.00 83.19 99 ILE A CA 1
ATOM 672 C C . ILE A 1 99 ? -66.555 0.840 98.596 1.00 83.19 99 ILE A C 1
ATOM 674 O O . ILE A 1 99 ? -66.715 1.470 99.645 1.00 83.19 99 ILE A O 1
ATOM 678 N N . ALA A 1 100 ? -67.501 0.031 98.108 1.00 83.50 100 ALA A N 1
ATOM 679 C CA . ALA A 1 100 ? -68.805 -0.152 98.743 1.00 83.50 100 ALA A CA 1
ATOM 680 C C . ALA A 1 100 ? -68.694 -0.758 100.154 1.00 83.50 100 ALA A C 1
ATOM 682 O O . ALA A 1 100 ? -69.342 -0.272 101.083 1.00 83.50 100 ALA A O 1
ATOM 683 N N . LEU A 1 101 ? -67.838 -1.770 100.343 1.00 87.31 101 LEU A N 1
ATOM 684 C CA . LEU A 1 101 ? -67.599 -2.382 101.655 1.00 87.31 101 LEU A CA 1
ATOM 685 C C . LEU A 1 101 ? -66.979 -1.395 102.652 1.00 87.31 101 LEU A C 1
ATOM 687 O O . LEU A 1 101 ? -67.402 -1.345 103.807 1.00 87.31 101 LEU A O 1
ATOM 691 N N . VAL A 1 102 ? -66.027 -0.566 102.211 1.00 88.50 102 VAL A N 1
ATOM 692 C CA . VAL A 1 102 ? -65.422 0.475 103.060 1.00 88.50 102 VAL A CA 1
ATOM 693 C C . VAL A 1 102 ? -66.459 1.524 103.467 1.00 88.50 102 VAL A C 1
ATOM 695 O O . VAL A 1 102 ? -66.534 1.892 104.641 1.00 88.50 102 VAL A O 1
ATOM 698 N N . ALA A 1 103 ? -67.296 1.982 102.530 1.00 85.50 103 ALA A N 1
ATOM 699 C CA . ALA A 1 103 ? -68.346 2.959 102.810 1.00 85.50 103 ALA A CA 1
ATOM 700 C C . ALA A 1 103 ? -69.405 2.408 103.781 1.00 85.50 103 ALA A C 1
ATOM 702 O O . ALA A 1 103 ? -69.765 3.084 104.748 1.00 85.50 103 ALA A O 1
ATOM 703 N N . ALA A 1 104 ? -69.855 1.166 103.571 1.00 87.25 104 ALA A N 1
ATOM 704 C CA . ALA A 1 104 ? -70.791 0.486 104.462 1.00 87.25 104 ALA A CA 1
ATOM 705 C C . ALA A 1 104 ? -70.195 0.287 105.865 1.00 87.25 104 ALA A C 1
ATOM 707 O O . ALA A 1 104 ? -70.846 0.602 106.863 1.00 87.25 104 ALA A O 1
ATOM 708 N N . GLY A 1 105 ? -68.933 -0.149 105.952 1.00 83.31 105 GLY A N 1
ATOM 709 C CA . GLY A 1 105 ? -68.204 -0.261 107.214 1.00 83.31 105 GLY A CA 1
ATOM 710 C C . GLY A 1 105 ? -68.122 1.078 107.948 1.00 83.31 105 GLY A C 1
ATOM 711 O O . GLY A 1 105 ? -68.500 1.170 109.116 1.00 83.31 105 GLY A O 1
ATOM 712 N N . ALA A 1 106 ? -67.720 2.148 107.256 1.00 84.81 106 ALA A N 1
ATOM 713 C CA . ALA A 1 106 ? -67.645 3.489 107.832 1.00 84.81 106 ALA A CA 1
ATOM 714 C C . ALA A 1 106 ? -69.016 4.013 108.298 1.00 84.81 106 ALA A C 1
ATOM 716 O O . ALA A 1 106 ? -69.094 4.668 109.338 1.00 84.81 106 ALA A O 1
ATOM 717 N N . ALA A 1 107 ? -70.098 3.726 107.567 1.00 80.50 107 ALA A N 1
ATOM 718 C CA . ALA A 1 107 ? -71.456 4.103 107.957 1.00 80.50 107 ALA A CA 1
ATOM 719 C C . ALA A 1 107 ? -71.927 3.350 109.214 1.00 80.50 107 ALA A C 1
ATOM 721 O O . ALA A 1 107 ? -72.491 3.964 110.121 1.00 80.50 107 ALA A O 1
ATOM 722 N N . LEU A 1 108 ? -71.637 2.049 109.314 1.00 80.25 108 LEU A N 1
ATOM 723 C CA . LEU A 1 108 ? -71.936 1.241 110.502 1.00 80.25 108 LEU A CA 1
ATOM 724 C C . LEU A 1 108 ? -71.139 1.712 111.729 1.00 80.25 108 LEU A C 1
ATOM 726 O O . LEU A 1 108 ? -71.711 1.861 112.808 1.00 80.25 108 LEU A O 1
ATOM 730 N N . LEU A 1 109 ? -69.848 2.021 111.562 1.00 78.69 109 LEU A N 1
ATOM 731 C CA . LEU A 1 109 ? -68.995 2.593 112.612 1.00 78.69 109 LEU A CA 1
ATOM 732 C C . LEU A 1 109 ? -69.506 3.959 113.091 1.00 78.69 109 LEU A C 1
ATOM 734 O O . LEU A 1 109 ? -69.560 4.198 114.298 1.00 78.69 109 LEU A O 1
ATOM 738 N N . ARG A 1 110 ? -69.933 4.838 112.173 1.00 76.94 110 ARG A N 1
ATOM 739 C CA . ARG A 1 110 ? -70.550 6.128 112.530 1.00 76.94 110 ARG A CA 1
ATOM 740 C C . ARG A 1 110 ? -71.859 5.934 113.290 1.00 76.94 110 ARG A C 1
ATOM 742 O O . ARG A 1 110 ? -72.009 6.526 114.351 1.00 76.94 110 ARG A O 1
ATOM 749 N N . LYS A 1 111 ? -72.749 5.055 112.812 1.00 76.38 111 LYS A N 1
ATOM 750 C CA . LYS A 1 111 ? -74.037 4.760 113.463 1.00 76.38 111 LYS A CA 1
ATOM 751 C C . LYS A 1 111 ? -73.865 4.194 114.876 1.00 76.38 111 LYS A C 1
ATOM 753 O O . LYS A 1 111 ? -74.648 4.521 115.760 1.00 76.38 111 LYS A O 1
ATOM 758 N N . ARG A 1 112 ? -72.823 3.385 115.105 1.00 76.62 112 ARG A N 1
ATOM 759 C CA . ARG A 1 112 ? -72.480 2.840 116.429 1.00 76.62 112 ARG A CA 1
ATOM 760 C C . ARG A 1 112 ? -71.942 3.911 117.387 1.00 76.62 112 ARG A C 1
ATOM 7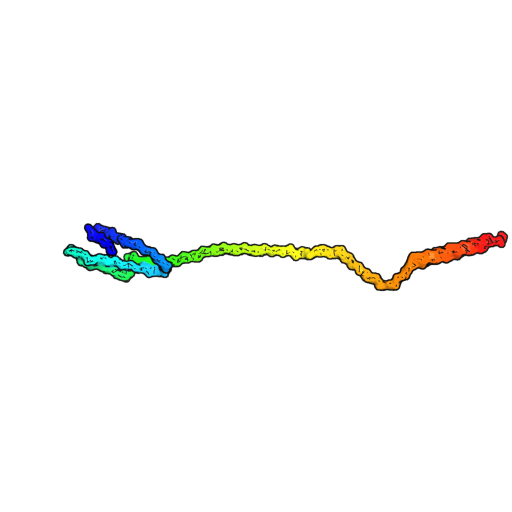62 O O . ARG A 1 112 ? -72.177 3.817 118.583 1.00 76.62 112 ARG A O 1
ATOM 769 N N . ARG A 1 113 ? -71.243 4.925 116.863 1.00 71.12 113 ARG A N 1
ATOM 770 C CA . ARG A 1 113 ? -70.692 6.055 117.633 1.00 71.12 113 ARG A CA 1
ATOM 771 C C . ARG A 1 113 ? -71.738 7.128 117.967 1.00 71.12 113 ARG A C 1
ATOM 773 O O . ARG A 1 113 ? -71.533 7.886 118.902 1.00 71.12 113 ARG A O 1
ATOM 780 N N . SER A 1 114 ? -72.836 7.175 117.213 1.00 68.75 114 SER A N 1
ATOM 781 C CA . SER A 1 114 ? -73.990 8.059 117.428 1.00 68.75 114 SER A CA 1
ATOM 782 C C . SER A 1 114 ? -75.187 7.365 118.106 1.00 68.75 114 SER A C 1
ATOM 784 O O . SER A 1 114 ? -76.295 7.891 118.059 1.00 68.75 114 SER A O 1
ATOM 786 N N . GLY A 1 115 ? -75.002 6.167 118.677 1.00 59.75 115 GLY A N 1
ATOM 787 C CA . GLY A 1 115 ? -76.003 5.529 119.543 1.00 59.75 115 GLY A CA 1
ATOM 788 C C . GLY A 1 115 ? -76.045 6.210 120.921 1.00 59.75 115 GLY A C 1
ATOM 789 O O . GLY A 1 115 ? -74.994 6.652 121.380 1.00 59.75 115 GLY A O 1
ATOM 790 N N . PRO A 1 116 ? -77.224 6.332 121.560 1.00 58.00 116 PRO A N 1
ATOM 791 C CA . PRO A 1 116 ? -77.434 7.220 122.702 1.00 58.00 116 PRO A CA 1
ATOM 792 C C . PRO A 1 116 ? -76.660 6.772 123.949 1.00 58.00 116 PRO A C 1
ATOM 794 O O . PRO A 1 116 ? -76.793 5.630 124.392 1.00 58.00 116 PRO A O 1
ATOM 797 N N . ALA A 1 117 ? -75.909 7.713 124.518 1.00 52.69 117 ALA A N 1
ATOM 798 C CA . ALA A 1 117 ? -75.690 7.871 125.950 1.00 52.69 117 ALA A CA 1
ATOM 799 C C . ALA A 1 117 ? -76.081 9.311 126.296 1.00 52.69 117 ALA A C 1
ATOM 801 O O . ALA A 1 117 ? -75.719 10.205 125.493 1.00 52.69 117 ALA A O 1
#